Protein AF-A0AA51HPJ4-F1 (afdb_monomer_lite)

pLDDT: mean 76.52, std 9.58, range [55.0, 88.69]

Radius of gyration: 1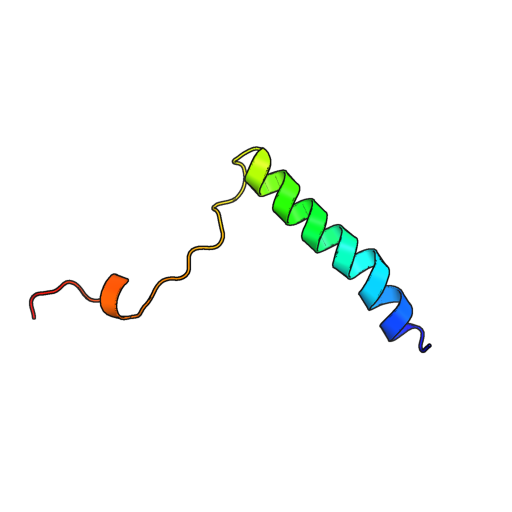7.36 Å; chains: 1; bounding box: 41×15×42 Å

Structure (mmCIF, N/CA/C/O backbone):
data_AF-A0AA51HPJ4-F1
#
_entry.id   AF-A0AA51HPJ4-F1
#
loop_
_atom_site.group_PDB
_atom_site.id
_atom_site.type_symbol
_atom_site.label_atom_id
_atom_site.label_alt_id
_atom_site.label_comp_id
_atom_site.label_asym_id
_atom_site.label_entity_id
_atom_site.label_seq_id
_atom_site.pdbx_PDB_ins_code
_atom_site.Cartn_x
_atom_site.Cartn_y
_atom_site.Cartn_z
_atom_site.occupancy
_atom_site.B_iso_or_equiv
_atom_site.auth_seq_id
_atom_site.auth_comp_id
_atom_site.auth_asym_id
_atom_site.auth_atom_id
_atom_site.pdbx_PDB_model_num
ATOM 1 N N . MET A 1 1 ? 8.874 -6.160 -25.366 1.00 57.03 1 MET A N 1
ATOM 2 C CA . MET A 1 1 ? 8.547 -5.286 -24.228 1.00 57.03 1 MET A CA 1
ATOM 3 C C . MET A 1 1 ? 8.314 -3.900 -24.782 1.00 57.03 1 MET A C 1
ATOM 5 O O . MET A 1 1 ? 9.234 -3.353 -25.387 1.00 57.03 1 MET A O 1
ATOM 9 N N . SER A 1 2 ? 7.082 -3.398 -24.708 1.00 71.69 2 SER A N 1
ATOM 10 C CA . SER A 1 2 ? 6.801 -2.019 -25.123 1.00 71.69 2 SER A CA 1
ATOM 11 C C . SER A 1 2 ? 7.443 -1.049 -24.127 1.00 71.69 2 SER A C 1
ATOM 13 O O . SER A 1 2 ? 7.746 -1.414 -22.989 1.00 71.69 2 SER A O 1
ATOM 15 N N . THR A 1 3 ? 7.677 0.194 -24.543 1.00 62.12 3 THR A N 1
ATOM 16 C CA . THR A 1 3 ? 8.160 1.259 -23.649 1.00 62.12 3 THR A CA 1
ATOM 17 C C . THR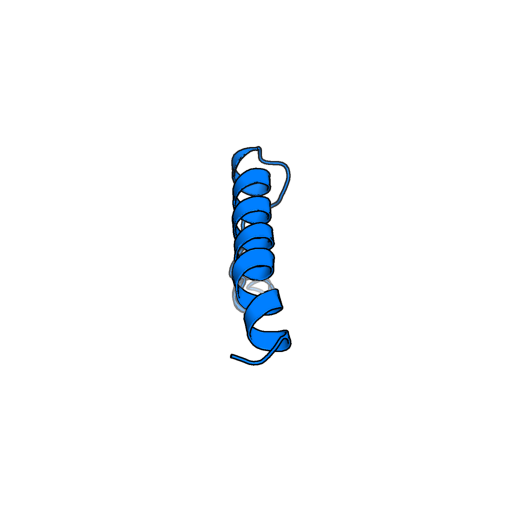 A 1 3 ? 7.272 1.416 -22.415 1.00 62.12 3 THR A C 1
ATOM 19 O O . THR A 1 3 ? 7.772 1.722 -21.339 1.00 62.12 3 THR A O 1
ATOM 22 N N . ASP A 1 4 ? 5.977 1.140 -22.545 1.00 64.06 4 ASP A N 1
ATOM 23 C CA . ASP A 1 4 ? 4.996 1.245 -21.466 1.00 64.06 4 ASP A CA 1
ATOM 24 C C . ASP A 1 4 ? 5.242 0.190 -20.376 1.00 64.06 4 ASP A C 1
ATOM 26 O O . ASP A 1 4 ? 5.289 0.536 -19.201 1.00 64.06 4 ASP A O 1
ATOM 30 N N . GLU A 1 5 ? 5.521 -1.070 -20.734 1.00 61.56 5 GLU A N 1
ATOM 31 C CA . GLU A 1 5 ? 5.940 -2.104 -19.766 1.00 61.56 5 GLU A CA 1
ATOM 32 C C . GLU A 1 5 ? 7.260 -1.745 -19.070 1.00 61.56 5 GLU A C 1
ATOM 34 O O . GLU A 1 5 ? 7.426 -1.979 -17.871 1.00 61.56 5 GLU A O 1
ATOM 39 N N . PHE A 1 6 ? 8.199 -1.154 -19.815 1.00 58.28 6 PHE A N 1
ATOM 40 C CA . PHE A 1 6 ? 9.506 -0.757 -19.294 1.00 58.28 6 PHE A CA 1
ATOM 41 C C . PHE A 1 6 ? 9.424 0.402 -18.301 1.00 58.28 6 PHE A C 1
ATOM 43 O O . PHE A 1 6 ? 10.233 0.454 -17.386 1.00 58.28 6 PHE A O 1
ATOM 50 N N . TRP A 1 7 ? 8.473 1.324 -18.451 1.00 59.69 7 TRP A N 1
ATOM 51 C CA . TRP A 1 7 ? 8.239 2.367 -17.453 1.00 59.69 7 TRP A CA 1
ATOM 52 C C . TRP A 1 7 ? 7.410 1.844 -16.275 1.00 59.69 7 TRP A C 1
ATOM 54 O O . TRP A 1 7 ? 7.681 2.215 -15.136 1.00 59.69 7 TRP A O 1
ATO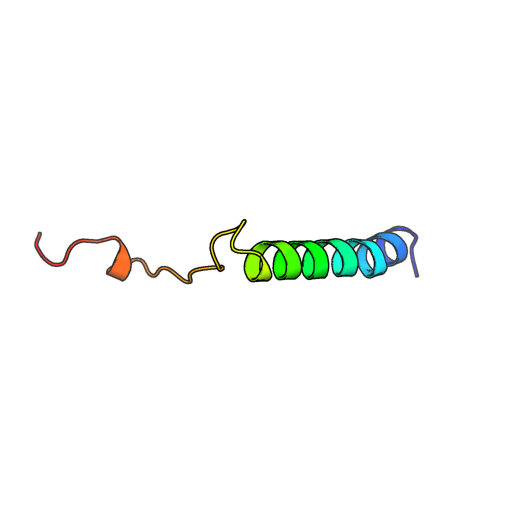M 64 N N . LEU A 1 8 ? 6.455 0.939 -16.511 1.00 60.66 8 LEU A N 1
ATOM 65 C CA . LEU A 1 8 ? 5.591 0.382 -15.464 1.00 60.66 8 LEU A CA 1
ATOM 66 C C . LEU A 1 8 ? 6.335 -0.511 -14.459 1.00 60.66 8 LEU A C 1
ATOM 68 O O . LEU A 1 8 ? 5.938 -0.564 -13.299 1.00 60.66 8 LEU A O 1
ATOM 72 N N . MET A 1 9 ? 7.417 -1.184 -14.857 1.00 72.25 9 MET A N 1
ATOM 73 C CA . MET A 1 9 ? 8.140 -2.102 -13.966 1.00 72.25 9 MET A CA 1
ATOM 74 C C . MET A 1 9 ? 9.074 -1.408 -12.943 1.00 72.25 9 MET A C 1
ATOM 76 O O . MET A 1 9 ? 8.836 -1.534 -11.741 1.00 72.25 9 MET A O 1
ATOM 80 N N . PRO A 1 10 ? 10.128 -0.676 -13.349 1.00 76.00 10 PRO A N 1
ATOM 81 C CA . PRO A 1 10 ? 11.072 -0.043 -12.432 1.00 76.00 10 PRO A CA 1
ATOM 82 C C . PRO A 1 10 ? 10.475 1.163 -11.695 1.00 76.00 10 PRO A C 1
ATOM 84 O O . PRO A 1 10 ? 10.748 1.329 -10.507 1.00 76.00 10 PRO A O 1
ATOM 87 N N . ILE A 1 11 ? 9.636 1.984 -12.343 1.00 83.06 11 ILE A N 1
ATOM 88 C CA . ILE A 1 11 ? 8.983 3.113 -11.656 1.00 83.06 11 ILE A CA 1
ATOM 89 C C . ILE A 1 11 ? 7.865 2.616 -10.736 1.00 83.06 11 ILE A C 1
ATOM 91 O O . ILE A 1 11 ? 7.729 3.119 -9.622 1.00 83.06 11 ILE A O 1
ATOM 95 N N . GLY A 1 12 ? 7.097 1.607 -11.162 1.00 82.31 12 GLY A N 1
ATOM 96 C CA . GLY A 1 12 ? 6.073 0.990 -10.317 1.00 82.31 12 GLY A CA 1
ATOM 97 C C . GLY A 1 12 ? 6.666 0.429 -9.024 1.00 82.31 12 GLY A C 1
ATOM 98 O O . GLY A 1 12 ? 6.178 0.740 -7.939 1.00 82.31 12 GLY A O 1
ATOM 99 N N . LEU A 1 13 ? 7.782 -0.301 -9.131 1.00 83.12 13 LEU A N 1
ATOM 100 C CA . LEU A 1 13 ? 8.515 -0.809 -7.971 1.00 83.12 13 LEU A CA 1
ATOM 101 C C . LEU A 1 13 ? 9.053 0.320 -7.082 1.00 83.12 13 LEU A C 1
ATOM 103 O O . LEU A 1 1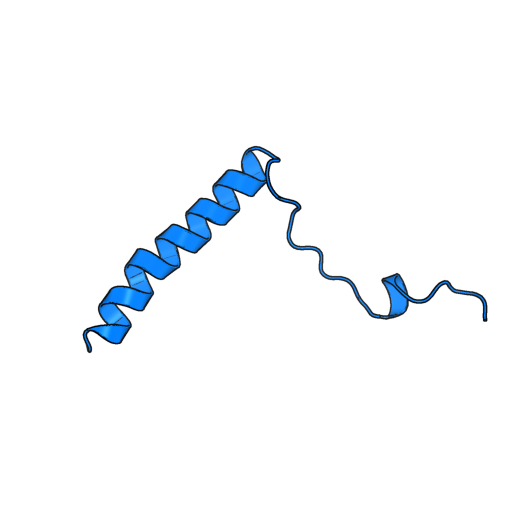3 ? 8.966 0.236 -5.859 1.00 83.12 13 LEU A O 1
ATOM 107 N N . PHE A 1 14 ? 9.591 1.388 -7.675 1.00 87.50 14 PHE A N 1
ATOM 108 C CA . PHE A 1 14 ? 10.089 2.530 -6.911 1.00 87.50 14 PHE A CA 1
ATOM 109 C C . PHE A 1 14 ? 8.987 3.187 -6.071 1.00 87.50 14 PHE A C 1
ATOM 111 O O . PHE A 1 14 ? 9.197 3.444 -4.885 1.00 87.50 14 PHE A O 1
ATOM 118 N N . PHE A 1 15 ? 7.807 3.434 -6.649 1.00 86.62 15 PHE A N 1
ATOM 119 C CA . PHE A 1 15 ? 6.695 4.036 -5.912 1.00 86.62 15 PHE A CA 1
ATOM 120 C C . PHE A 1 15 ? 6.149 3.131 -4.804 1.00 86.62 15 PHE A C 1
ATOM 122 O O . PHE A 1 15 ? 5.777 3.638 -3.741 1.00 86.62 15 PHE A O 1
ATOM 129 N N . ASP A 1 16 ? 6.141 1.816 -5.015 1.00 84.19 16 ASP A N 1
ATOM 130 C CA . ASP A 1 16 ? 5.746 0.847 -3.991 1.00 84.19 16 ASP A CA 1
ATOM 131 C C . ASP A 1 16 ? 6.723 0.872 -2.802 1.00 84.19 16 ASP A C 1
ATOM 133 O O . ASP A 1 16 ? 6.328 1.131 -1.662 1.00 84.19 16 ASP A O 1
ATOM 137 N N . LEU A 1 17 ? 8.030 0.775 -3.075 1.00 87.94 17 LEU A N 1
ATOM 138 C CA . LEU A 1 17 ? 9.081 0.850 -2.053 1.00 87.94 17 LEU A CA 1
ATOM 139 C C . LEU A 1 17 ? 9.099 2.195 -1.315 1.00 87.94 17 LEU A C 1
ATOM 141 O O . LEU A 1 17 ? 9.262 2.234 -0.094 1.00 87.94 17 LEU A O 1
ATOM 145 N N . TRP A 1 18 ? 8.904 3.303 -2.032 1.00 86.44 18 TRP A N 1
ATOM 146 C CA . TRP A 1 18 ? 8.806 4.641 -1.448 1.00 86.44 18 TRP A CA 1
ATOM 147 C C . TRP A 1 18 ? 7.626 4.754 -0.475 1.00 86.44 18 TRP A C 1
ATOM 149 O O . TRP A 1 18 ? 7.749 5.342 0.602 1.00 86.44 18 TRP A O 1
ATOM 159 N N . THR A 1 19 ? 6.487 4.159 -0.824 1.00 84.75 19 THR A N 1
ATOM 160 C CA . THR A 1 19 ? 5.299 4.117 0.037 1.00 84.75 19 THR A CA 1
ATOM 161 C C . THR A 1 19 ? 5.559 3.281 1.291 1.00 84.75 19 THR A C 1
ATOM 163 O O . THR A 1 19 ? 5.305 3.755 2.401 1.00 84.75 19 THR A O 1
ATOM 166 N N . CYS A 1 20 ? 6.175 2.103 1.156 1.00 85.75 20 CYS A N 1
ATOM 167 C CA . CYS A 1 20 ? 6.594 1.296 2.306 1.00 85.75 20 CYS A CA 1
ATOM 168 C C . CYS A 1 20 ? 7.582 2.040 3.219 1.00 85.75 20 CYS A C 1
ATOM 170 O O . CYS A 1 20 ? 7.461 1.978 4.443 1.00 85.75 20 CYS A O 1
ATOM 172 N N . HIS A 1 21 ? 8.534 2.787 2.653 1.00 88.69 21 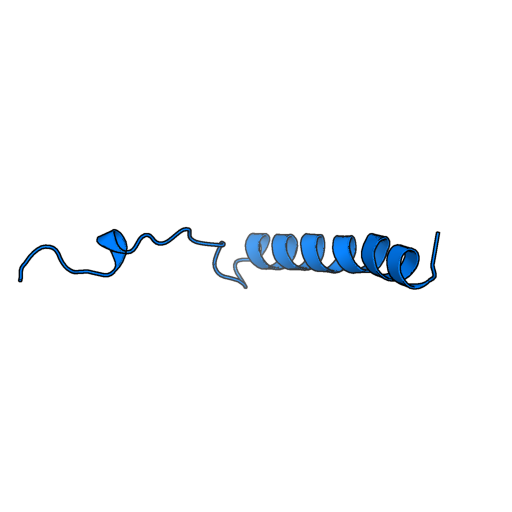HIS A N 1
ATOM 173 C CA . HIS A 1 21 ? 9.503 3.562 3.429 1.00 88.69 21 HIS A CA 1
ATOM 174 C C . HIS A 1 21 ? 8.837 4.683 4.243 1.00 88.69 21 HIS A C 1
ATOM 176 O O . HIS A 1 21 ? 9.133 4.851 5.427 1.00 88.69 21 HIS A O 1
ATOM 182 N N . LYS A 1 22 ? 7.881 5.412 3.655 1.00 88.25 22 LYS A N 1
ATOM 183 C CA . LYS A 1 22 ? 7.101 6.430 4.379 1.00 88.25 22 LYS A CA 1
ATOM 184 C C . LYS A 1 22 ? 6.254 5.829 5.501 1.00 88.25 22 LYS A C 1
ATOM 186 O O . LYS A 1 22 ? 6.121 6.455 6.551 1.00 88.25 22 LYS A O 1
ATOM 191 N N . GLN A 1 23 ? 5.710 4.627 5.308 1.00 85.31 23 GLN A N 1
ATOM 192 C CA . GLN A 1 23 ? 4.984 3.897 6.354 1.00 85.31 23 GLN A CA 1
ATOM 193 C C . GLN A 1 23 ? 5.914 3.443 7.487 1.00 85.31 23 GLN A C 1
ATOM 195 O O . GLN A 1 23 ? 5.547 3.574 8.651 1.00 85.31 23 GLN A O 1
ATOM 200 N N . PHE A 1 24 ? 7.132 2.984 7.172 1.00 83.12 24 PHE A N 1
ATOM 201 C CA . PHE A 1 24 ? 8.150 2.642 8.174 1.00 83.12 24 PHE A CA 1
ATOM 202 C C . PHE A 1 24 ? 8.558 3.852 9.024 1.00 83.12 24 PHE A C 1
ATOM 204 O O . PHE A 1 24 ? 8.659 3.748 10.243 1.00 83.12 24 PHE A O 1
ATOM 211 N N . LEU A 1 25 ? 8.732 5.017 8.395 1.00 87.81 25 LEU A N 1
ATOM 212 C CA . LEU A 1 25 ? 9.012 6.277 9.092 1.00 87.81 25 LEU A CA 1
ATOM 213 C C . LEU A 1 25 ? 7.798 6.839 9.855 1.00 87.81 25 LEU A C 1
ATOM 215 O O . LEU A 1 25 ? 7.925 7.854 10.537 1.00 87.81 25 LEU A O 1
ATOM 219 N N . GLY A 1 26 ? 6.618 6.224 9.726 1.00 84.25 26 GLY A N 1
ATOM 220 C CA . GLY A 1 26 ? 5.375 6.704 10.333 1.00 84.25 26 GLY A CA 1
ATOM 221 C C . GLY A 1 26 ? 4.815 7.986 9.704 1.00 84.25 26 GLY A C 1
ATOM 222 O O . GLY A 1 26 ? 3.925 8.605 10.282 1.00 84.25 26 GLY A O 1
ATOM 223 N N . LEU A 1 27 ? 5.316 8.394 8.532 1.00 82.75 27 LEU A N 1
ATOM 224 C CA . LEU A 1 27 ? 4.862 9.587 7.806 1.00 82.75 27 LEU A CA 1
ATOM 225 C C . LEU A 1 27 ? 3.521 9.356 7.103 1.00 82.75 27 LEU A C 1
ATOM 227 O O . LEU A 1 27 ? 2.734 10.286 6.938 1.00 82.75 27 LEU A O 1
ATOM 231 N N . GLU A 1 28 ? 3.249 8.114 6.699 1.00 78.75 28 GLU A N 1
ATOM 232 C CA . GLU A 1 28 ? 1.992 7.725 6.066 1.00 78.75 28 GLU A CA 1
ATOM 233 C C . GLU A 1 28 ? 1.226 6.708 6.900 1.00 78.75 28 GLU A C 1
ATOM 235 O O . GLU A 1 28 ? 1.790 5.769 7.465 1.00 78.75 28 GLU A O 1
ATOM 240 N N . LYS A 1 29 ? -0.099 6.885 6.952 1.00 75.56 29 LYS A N 1
ATOM 241 C CA . LYS A 1 29 ? -0.979 5.929 7.622 1.00 75.56 29 LYS A CA 1
ATOM 242 C C . LYS A 1 29 ? -0.891 4.584 6.887 1.00 75.56 29 LYS A C 1
ATOM 244 O O . LYS A 1 29 ? -0.953 4.567 5.653 1.00 75.56 29 LYS A O 1
ATOM 249 N N . PRO A 1 30 ? -0.776 3.456 7.611 1.00 72.62 30 PRO A N 1
ATOM 250 C CA . PRO A 1 30 ? -0.823 2.143 6.986 1.00 72.62 30 PRO A CA 1
ATOM 251 C C . PRO A 1 30 ? -2.129 1.999 6.203 1.00 72.62 30 PRO A C 1
ATOM 253 O O . PRO A 1 30 ? -3.166 2.523 6.625 1.00 72.62 30 PRO A O 1
ATOM 256 N N . LYS A 1 31 ? -2.089 1.292 5.069 1.00 72.81 31 LYS A N 1
ATOM 257 C CA . LYS A 1 31 ? -3.300 0.971 4.308 1.00 72.81 31 LYS A CA 1
ATOM 258 C C . LYS A 1 31 ? -4.245 0.201 5.232 1.00 72.81 31 LYS A C 1
ATOM 260 O O . LYS A 1 31 ? -3.949 -0.924 5.621 1.00 72.81 31 LYS A O 1
ATOM 265 N N . LYS A 1 32 ? -5.361 0.824 5.609 1.00 76.88 32 LYS A N 1
ATOM 266 C CA . LYS A 1 32 ? -6.406 0.188 6.413 1.00 76.88 32 LYS A CA 1
ATOM 267 C C . LYS A 1 32 ? -7.465 -0.368 5.479 1.00 76.88 32 LYS A C 1
ATOM 269 O O . LYS A 1 32 ? -7.989 0.361 4.640 1.00 76.88 32 LYS A O 1
ATOM 274 N N . ILE A 1 33 ? -7.759 -1.653 5.625 1.00 77.62 33 ILE A N 1
ATOM 275 C CA . ILE A 1 33 ? -8.945 -2.252 5.022 1.00 77.62 33 ILE A CA 1
ATOM 276 C C . ILE A 1 33 ? -10.087 -1.885 5.963 1.00 77.62 33 ILE A C 1
ATOM 278 O O . ILE A 1 33 ? -10.143 -2.397 7.074 1.00 77.62 33 ILE A O 1
ATOM 282 N N . ILE A 1 34 ? -10.907 -0.923 5.549 1.00 79.69 34 ILE A N 1
ATOM 283 C CA . ILE A 1 34 ? -12.137 -0.553 6.249 1.00 79.69 34 ILE A CA 1
ATOM 284 C C . ILE A 1 34 ? -13.300 -1.226 5.533 1.00 79.69 34 ILE A C 1
ATOM 286 O O . ILE A 1 34 ? -13.405 -1.160 4.306 1.00 79.69 34 ILE A O 1
ATOM 290 N N . THR A 1 35 ? -14.141 -1.908 6.294 1.00 82.25 35 THR A N 1
ATOM 291 C CA . THR A 1 35 ? -15.396 -2.475 5.811 1.00 82.25 35 THR A CA 1
ATOM 292 C C . THR A 1 35 ? -16.538 -1.497 6.070 1.00 82.25 35 THR A C 1
ATOM 294 O O . THR A 1 35 ? -16.401 -0.559 6.853 1.00 82.25 35 THR A O 1
ATOM 297 N N . ILE A 1 36 ? -17.665 -1.675 5.378 1.00 78.31 36 ILE A N 1
ATOM 298 C CA . ILE A 1 36 ? -18.847 -0.816 5.568 1.00 78.31 36 ILE A CA 1
ATOM 299 C C . ILE A 1 36 ? -19.324 -0.888 7.030 1.00 78.31 36 ILE A C 1
ATOM 301 O O . ILE A 1 36 ? -19.712 0.131 7.598 1.00 78.31 36 ILE A O 1
ATOM 305 N N . ASP A 1 37 ? -19.185 -2.057 7.656 1.00 78.19 37 ASP A N 1
ATOM 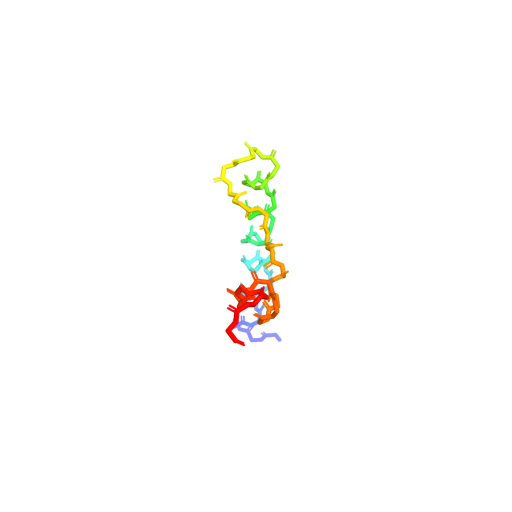306 C CA . ASP A 1 37 ? -19.529 -2.301 9.059 1.00 78.19 37 ASP A CA 1
ATOM 307 C C . ASP A 1 37 ? -18.614 -1.551 10.049 1.00 78.19 37 ASP A C 1
ATOM 309 O O . ASP A 1 37 ? -19.038 -1.235 11.156 1.00 78.19 37 ASP A O 1
ATOM 313 N N . ASP A 1 38 ? -17.384 -1.191 9.651 1.00 77.69 38 ASP A N 1
ATOM 314 C CA . ASP A 1 38 ? -16.487 -0.346 10.461 1.00 77.69 38 ASP A CA 1
ATOM 315 C C . ASP A 1 38 ? -16.875 1.145 10.411 1.00 77.69 38 ASP A C 1
ATOM 317 O O . ASP A 1 38 ? -16.398 1.948 11.217 1.00 77.69 38 ASP A O 1
ATOM 321 N N . ILE A 1 39 ? -17.697 1.536 9.429 1.00 77.88 39 ILE A N 1
ATOM 322 C CA . ILE A 1 39 ? -18.107 2.924 9.170 1.00 77.88 39 ILE A CA 1
ATOM 323 C C . ILE A 1 39 ? -19.507 3.195 9.729 1.00 77.88 39 ILE A C 1
ATOM 325 O O . ILE A 1 39 ? -19.754 4.291 10.234 1.00 77.88 39 ILE A O 1
ATOM 329 N N . ILE A 1 40 ? -20.424 2.227 9.631 1.00 79.69 40 ILE A N 1
ATOM 330 C CA . ILE A 1 40 ? -21.791 2.354 10.145 1.00 79.69 40 ILE A CA 1
ATOM 331 C C . ILE A 1 40 ? -21.765 2.100 11.660 1.00 79.69 40 ILE A C 1
ATOM 333 O O . ILE A 1 40 ? -21.465 0.987 12.086 1.00 79.69 40 ILE A O 1
ATOM 337 N N . PRO A 1 41 ? -22.089 3.094 12.508 1.00 74.81 41 PRO A N 1
ATOM 338 C CA . PRO A 1 41 ? -22.203 2.859 13.939 1.00 74.81 41 PRO A CA 1
ATOM 339 C C . PRO A 1 41 ? -23.323 1.843 14.186 1.00 74.81 41 PRO A C 1
ATOM 341 O O . PRO A 1 41 ? -24.451 2.057 13.741 1.00 74.81 41 PRO A O 1
ATOM 344 N N . ASN A 1 42 ? -23.026 0.756 14.903 1.00 67.44 42 ASN A N 1
ATOM 345 C CA . ASN A 1 42 ? -24.027 -0.223 15.333 1.00 67.44 42 ASN A CA 1
ATOM 346 C C . ASN A 1 42 ? -25.063 0.466 16.243 1.00 67.44 42 ASN A C 1
ATOM 348 O O . ASN A 1 42 ? -24.840 0.569 17.450 1.00 67.44 42 ASN A O 1
ATOM 352 N N . GLY A 1 43 ? -26.163 0.974 15.679 1.00 66.62 43 GLY A N 1
ATOM 353 C CA . GLY A 1 43 ? -27.207 1.638 16.464 1.00 66.62 43 GLY A CA 1
ATOM 354 C C . GLY A 1 43 ? -28.101 2.648 15.738 1.00 66.62 43 GLY A C 1
ATOM 355 O O . GLY A 1 43 ? -28.384 3.692 16.324 1.00 66.62 43 GLY A O 1
ATOM 356 N N . ILE A 1 44 ? -28.563 2.354 14.515 1.00 55.00 44 ILE A N 1
ATOM 357 C CA . ILE A 1 44 ? -29.823 2.922 13.987 1.00 55.00 44 ILE A CA 1
ATOM 358 C C . ILE A 1 44 ? -30.836 1.789 13.881 1.00 55.00 44 ILE A C 1
ATOM 360 O O . ILE A 1 44 ? -30.456 0.739 13.316 1.00 55.00 44 ILE A O 1
#

Secondary structure (DSSP, 8-state):
--HHHHHHHHHHHHHHHHHHHHHHTTSS-------HHHHS-S--

Foldseek 3Di:
DDVVVVCCPPVVVVVVVVVVVCVVVVVDDPDDDDDPCNVDPPDD

Sequence (44 aa):
MSTDEFWLMPIGLFFDLWTCHKQFLGLEKPKKIITIDDIIPNGI